Protein AF-A0A2V7Y248-F1 (afdb_monomer_lite)

Sequence (80 aa):
MARAAGLALVGALLGAAPTSPAAETPGNQPQRLEWFRDLGFGIFIHWSVDSQIGSVISHSLVGADAAYRQRFFESLPRSW

Radius of gyration: 29.28 Å; chains: 1; bounding box: 39×29×95 Å

Foldseek 3Di:
DDDDPDDDDPPDPDDCDPPDPDPDDPDDDPVVVVVVVVVPPPDDDADALCPVPDDDRDDPPPVDDPVSVCCRPPPSVPPD

pLDDT: mean 80.31, std 16.65, range [41.56, 98.06]

Secondary structure (DSSP, 8-state):
--------SSSSSS-----PPPPPPSS--HHHHHHHHHT---------GGGGT----S-TTTT--HHHHHIIIIIGGG--

Structure (mmCIF, N/CA/C/O backbone):
data_AF-A0A2V7Y248-F1
#
_entry.id   AF-A0A2V7Y248-F1
#
loop_
_atom_site.group_PDB
_atom_site.id
_atom_site.type_symbol
_atom_site.label_atom_id
_atom_site.label_alt_id
_atom_site.label_comp_id
_atom_site.label_asym_id
_atom_site.label_entity_id
_atom_site.label_seq_id
_atom_site.pdbx_PDB_ins_code
_atom_site.Cartn_x
_atom_site.Cartn_y
_atom_site.Cartn_z
_atom_site.occupancy
_atom_site.B_iso_or_equiv
_atom_site.auth_seq_id
_atom_site.auth_comp_id
_atom_site.auth_asym_id
_atom_site.auth_atom_id
_atom_site.pdbx_PDB_model_num
ATOM 1 N N . MET A 1 1 ? -22.210 19.850 77.471 1.00 41.56 1 MET A N 1
ATOM 2 C CA . MET A 1 1 ? -20.814 19.443 77.728 1.00 41.56 1 MET A CA 1
ATOM 3 C C . MET A 1 1 ? -20.055 19.513 76.415 1.00 41.56 1 MET A C 1
ATOM 5 O O . MET A 1 1 ? -20.442 18.841 75.472 1.00 41.56 1 MET A O 1
ATOM 9 N N . ALA A 1 2 ? -19.062 20.394 76.323 1.00 45.19 2 ALA A N 1
ATOM 10 C CA . ALA A 1 2 ? -18.156 20.481 75.182 1.00 45.19 2 ALA A CA 1
ATOM 11 C C . ALA A 1 2 ? -17.001 19.487 75.367 1.00 45.19 2 ALA A C 1
ATOM 13 O O . ALA A 1 2 ? -16.517 19.379 76.493 1.00 45.19 2 ALA A O 1
ATOM 14 N N . ARG A 1 3 ? -16.531 18.840 74.287 1.00 43.69 3 ARG A N 1
ATOM 15 C CA . ARG A 1 3 ? -15.106 18.774 73.892 1.00 43.69 3 ARG A CA 1
ATOM 16 C C . ARG A 1 3 ? -14.836 17.777 72.755 1.00 43.69 3 ARG A C 1
ATOM 18 O O . ARG A 1 3 ? -15.147 16.603 72.860 1.00 43.69 3 ARG A O 1
ATOM 25 N N . ALA A 1 4 ? -14.162 18.316 71.739 1.00 48.16 4 ALA A N 1
ATOM 26 C CA . ALA A 1 4 ? -13.051 17.731 70.992 1.00 48.16 4 ALA A CA 1
ATOM 27 C C . ALA A 1 4 ? -13.242 16.366 70.303 1.00 48.16 4 ALA A C 1
ATOM 29 O O . ALA A 1 4 ? -12.976 15.318 70.874 1.00 48.16 4 ALA A O 1
ATOM 30 N N . ALA A 1 5 ? -13.486 16.422 68.995 1.00 48.38 5 ALA A N 1
ATOM 31 C CA . ALA A 1 5 ? -12.868 15.497 68.047 1.00 48.38 5 ALA A CA 1
ATOM 32 C C . ALA A 1 5 ? -12.247 16.328 66.913 1.00 48.38 5 ALA A C 1
ATOM 34 O O . ALA A 1 5 ? -12.684 16.316 65.767 1.00 48.38 5 ALA A O 1
ATOM 35 N N . GLY A 1 6 ? -11.280 17.165 67.295 1.00 49.72 6 GLY A N 1
ATOM 36 C CA . GLY A 1 6 ? -10.333 17.740 66.351 1.00 49.72 6 GLY A CA 1
ATOM 37 C C . GLY A 1 6 ? -9.280 16.694 65.986 1.00 49.72 6 GLY A C 1
ATOM 38 O O . GLY A 1 6 ? -8.946 15.849 66.809 1.00 49.72 6 GLY A O 1
ATOM 39 N N . LEU A 1 7 ? -8.738 16.839 64.777 1.00 54.03 7 LEU A N 1
ATOM 40 C CA . LEU A 1 7 ? -7.613 16.105 64.188 1.00 54.03 7 LEU A CA 1
ATOM 41 C C . LEU A 1 7 ? -7.905 14.690 63.670 1.00 54.03 7 LEU A C 1
ATOM 43 O O . LEU A 1 7 ? -7.617 13.705 64.336 1.00 54.03 7 LEU A O 1
ATOM 47 N N . ALA A 1 8 ? -8.306 14.599 62.397 1.00 50.38 8 ALA A N 1
ATOM 48 C CA . ALA A 1 8 ? -7.856 13.495 61.537 1.00 50.38 8 ALA A CA 1
ATOM 49 C C . ALA A 1 8 ? -7.905 13.787 60.018 1.00 50.38 8 ALA A C 1
ATOM 51 O O . ALA A 1 8 ? -7.878 12.845 59.237 1.00 50.38 8 ALA A O 1
ATOM 52 N N . LEU A 1 9 ? -7.972 15.047 59.551 1.00 50.00 9 LEU A N 1
ATOM 53 C CA . LEU A 1 9 ? -8.082 15.325 58.100 1.00 50.00 9 LEU A CA 1
ATOM 54 C C . LEU A 1 9 ? -6.774 15.758 57.410 1.00 50.00 9 LEU A C 1
ATOM 56 O O . LEU A 1 9 ? -6.796 16.167 56.258 1.00 50.00 9 LEU A O 1
ATOM 60 N N . VAL A 1 10 ? -5.614 15.665 58.066 1.00 50.75 10 VAL A N 1
ATOM 61 C CA . VAL A 1 10 ? -4.355 16.188 57.482 1.00 50.75 10 VAL A CA 1
ATOM 62 C C . VAL A 1 10 ? -3.497 15.103 56.799 1.00 50.75 10 VAL A C 1
ATOM 64 O O . VAL A 1 10 ? -2.516 15.416 56.137 1.00 50.75 10 VAL A O 1
ATOM 67 N N . GLY A 1 11 ? -3.866 13.819 56.873 1.00 47.50 11 GLY A N 1
ATOM 68 C CA . GLY A 1 11 ? -2.994 12.725 56.411 1.00 47.50 11 GLY A CA 1
ATOM 69 C C . GLY A 1 11 ? -3.110 12.289 54.942 1.00 47.50 11 GLY A C 1
ATOM 70 O O . GLY A 1 11 ? -2.263 11.532 54.483 1.00 47.50 11 GLY A O 1
ATOM 71 N N . ALA A 1 12 ? -4.136 12.706 54.194 1.00 51.16 12 ALA A N 1
ATOM 72 C CA . ALA A 1 12 ? -4.511 12.006 52.954 1.00 51.16 12 ALA A CA 1
ATOM 73 C C . ALA A 1 12 ? -3.988 12.618 51.637 1.00 51.16 12 ALA A C 1
ATOM 75 O O . ALA A 1 12 ? -4.335 12.122 50.569 1.00 5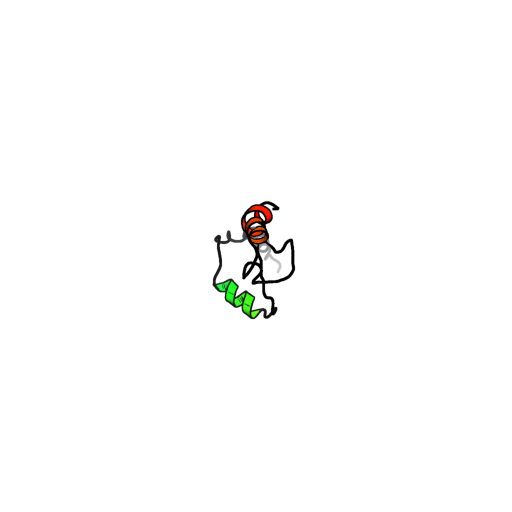1.16 12 ALA A O 1
ATOM 76 N N . LEU A 1 13 ? -3.168 13.677 51.670 1.00 55.88 13 LEU A N 1
ATOM 77 C CA . LEU A 1 13 ? -2.789 14.422 50.453 1.00 55.88 13 LEU A CA 1
ATOM 78 C C . LEU A 1 13 ? -1.333 14.247 49.983 1.00 55.88 13 LEU A C 1
ATOM 80 O O . LEU A 1 13 ? -0.937 14.890 49.018 1.00 55.88 13 LEU A O 1
ATOM 84 N N . LEU A 1 14 ? -0.529 13.374 50.599 1.00 58.31 14 LEU A N 1
ATOM 85 C CA . LEU A 1 14 ? 0.916 13.280 50.306 1.00 58.31 14 LEU A CA 1
ATOM 86 C C . LEU A 1 14 ? 1.354 12.088 49.429 1.00 58.31 14 LEU A C 1
ATOM 88 O O . LEU A 1 14 ? 2.549 11.846 49.306 1.00 58.31 14 LEU A O 1
ATOM 92 N N . GLY A 1 15 ? 0.433 11.339 48.809 1.00 58.03 15 GLY A N 1
ATOM 93 C CA . GLY A 1 15 ? 0.781 10.040 48.203 1.00 58.03 15 GLY A CA 1
ATOM 94 C C . GLY A 1 15 ? 0.620 9.867 46.691 1.00 58.03 15 GLY A C 1
ATOM 95 O O . GLY A 1 15 ? 1.111 8.874 46.1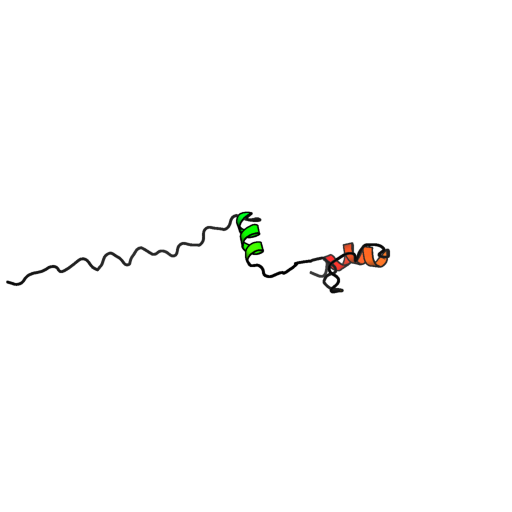62 1.00 58.03 15 GLY A O 1
ATOM 96 N N . ALA A 1 16 ? -0.060 10.764 45.973 1.00 64.00 16 ALA A N 1
ATOM 97 C CA . ALA A 1 16 ? -0.316 10.561 44.545 1.00 64.00 16 ALA A CA 1
ATOM 98 C C . ALA A 1 16 ? 0.878 11.032 43.699 1.00 64.00 16 ALA A C 1
ATOM 100 O O . ALA A 1 16 ? 0.815 12.054 43.018 1.00 64.00 16 ALA A O 1
ATOM 101 N N . ALA A 1 17 ? 1.990 10.295 43.760 1.00 64.38 17 ALA A N 1
ATOM 102 C CA . ALA A 1 17 ? 3.022 10.416 42.739 1.00 64.38 17 ALA A CA 1
ATOM 103 C C . ALA A 1 17 ? 2.388 10.078 41.377 1.00 64.38 17 ALA A C 1
ATOM 105 O O . ALA A 1 17 ? 1.647 9.092 41.295 1.00 64.38 17 ALA A O 1
ATOM 106 N N . PRO A 1 18 ? 2.637 10.860 40.310 1.00 65.88 18 PRO A N 1
ATOM 107 C CA . PRO A 1 18 ? 2.167 10.490 38.987 1.00 65.88 18 PRO A CA 1
ATOM 108 C C . PRO A 1 18 ? 2.776 9.131 38.647 1.00 65.88 18 PRO A C 1
ATOM 110 O O . PRO A 1 18 ? 3.997 8.990 38.555 1.00 65.88 18 PRO A O 1
ATOM 113 N N . THR A 1 19 ? 1.929 8.113 38.502 1.00 66.88 19 THR A N 1
ATOM 114 C CA . THR A 1 19 ? 2.335 6.831 37.936 1.00 66.88 19 THR A CA 1
ATOM 115 C C . THR A 1 19 ? 2.871 7.131 36.547 1.00 66.88 19 THR A C 1
ATOM 117 O O . THR A 1 19 ? 2.102 7.432 35.633 1.00 66.88 19 THR A O 1
ATOM 120 N N . SER A 1 20 ? 4.195 7.127 36.402 1.00 71.06 20 SER A N 1
ATOM 121 C CA . SER A 1 20 ? 4.806 7.189 35.081 1.00 71.06 20 SER A CA 1
ATOM 122 C C . SER A 1 20 ? 4.247 6.010 34.289 1.00 71.06 20 SER A C 1
ATOM 124 O O . SER A 1 20 ? 4.214 4.903 34.843 1.00 71.06 20 SER A O 1
ATOM 126 N N . PRO A 1 21 ? 3.740 6.218 33.059 1.00 71.00 21 PRO A N 1
ATOM 127 C CA . PRO A 1 21 ? 3.272 5.099 32.260 1.00 71.00 21 PRO A CA 1
ATOM 128 C C . PRO A 1 21 ? 4.417 4.093 32.179 1.00 71.00 21 PRO A C 1
ATOM 130 O O . PRO A 1 21 ? 5.563 4.470 31.920 1.00 71.00 21 PRO A O 1
ATOM 133 N N . ALA A 1 22 ? 4.118 2.833 32.498 1.00 70.12 22 ALA A N 1
ATOM 134 C CA . ALA A 1 22 ? 5.088 1.760 32.376 1.00 70.12 22 ALA A CA 1
ATOM 135 C C . ALA A 1 22 ? 5.697 1.830 30.971 1.00 70.12 22 ALA A C 1
ATOM 137 O O . ALA A 1 22 ? 4.961 1.980 29.994 1.00 70.12 22 ALA A O 1
ATOM 138 N N . ALA A 1 23 ? 7.028 1.781 30.885 1.00 72.19 23 ALA A N 1
ATOM 139 C CA . ALA A 1 23 ? 7.724 1.819 29.608 1.00 72.19 23 ALA A CA 1
ATOM 140 C C . ALA A 1 23 ? 7.138 0.732 28.697 1.00 72.19 23 ALA A C 1
ATOM 142 O O . ALA A 1 23 ? 7.155 -0.451 29.050 1.00 72.19 23 ALA A O 1
ATOM 143 N N . GLU A 1 24 ? 6.562 1.135 27.562 1.00 73.94 24 GLU A N 1
ATOM 144 C CA . GLU A 1 24 ? 5.989 0.175 26.627 1.00 73.94 24 GLU A CA 1
ATOM 145 C C . GLU A 1 24 ? 7.100 -0.752 26.132 1.00 73.94 24 GLU A C 1
ATOM 147 O O . GLU A 1 24 ? 8.186 -0.308 25.755 1.00 73.94 24 GLU A O 1
ATOM 152 N N . THR A 1 25 ? 6.834 -2.058 26.151 1.00 76.94 25 THR A N 1
ATOM 153 C CA . THR A 1 25 ? 7.758 -3.029 25.568 1.00 76.94 25 THR A CA 1
ATOM 154 C C . THR A 1 25 ? 7.840 -2.771 24.060 1.00 76.94 25 THR A C 1
ATOM 156 O O . THR A 1 25 ? 6.791 -2.744 23.410 1.00 76.94 25 THR A O 1
ATOM 159 N N . PRO A 1 26 ? 9.044 -2.574 23.490 1.00 82.31 26 PRO A N 1
ATOM 160 C CA . PRO A 1 26 ? 9.199 -2.355 22.059 1.00 82.31 26 PRO A CA 1
ATOM 161 C C . PRO A 1 26 ? 8.622 -3.518 21.244 1.00 82.31 26 PRO A C 1
ATOM 163 O O . PRO A 1 26 ? 8.870 -4.682 21.557 1.00 82.31 26 PRO A O 1
ATOM 166 N N . GLY A 1 27 ? 7.891 -3.198 20.175 1.00 85.12 27 GLY A N 1
ATOM 167 C CA . GLY A 1 27 ? 7.341 -4.176 19.236 1.00 85.12 27 GLY A CA 1
ATOM 168 C C . GLY A 1 27 ? 5.813 -4.233 19.209 1.00 85.12 27 GLY A C 1
ATOM 169 O O . GLY A 1 27 ? 5.113 -3.468 19.873 1.00 85.12 27 GLY A O 1
ATOM 170 N N . ASN A 1 28 ? 5.291 -5.145 18.389 1.00 86.88 28 ASN A N 1
ATOM 171 C CA . ASN A 1 28 ? 3.852 -5.310 18.208 1.00 86.88 28 ASN A CA 1
ATOM 172 C C . ASN A 1 28 ? 3.226 -5.979 19.437 1.00 86.88 28 ASN A C 1
ATOM 174 O O . ASN A 1 28 ? 3.691 -7.026 19.881 1.00 86.88 28 ASN A O 1
ATOM 178 N N . GLN A 1 29 ? 2.130 -5.411 19.944 1.00 87.06 29 GLN A N 1
ATOM 179 C CA . GLN A 1 29 ? 1.325 -6.004 21.014 1.00 87.06 29 GLN A CA 1
ATOM 180 C C . GLN A 1 29 ? 0.125 -6.734 20.395 1.00 87.06 29 GLN A C 1
ATOM 182 O O . GLN A 1 29 ? -0.770 -6.061 19.875 1.00 87.06 29 GLN A O 1
ATOM 187 N N . PRO A 1 30 ? 0.060 -8.079 20.441 1.00 86.50 30 PRO A N 1
ATOM 188 C CA . PRO A 1 30 ? -1.008 -8.844 19.791 1.00 86.50 30 PRO A CA 1
ATOM 189 C C . PRO A 1 30 ? -2.416 -8.423 20.225 1.00 86.50 30 PRO A C 1
ATOM 191 O O . PRO A 1 30 ? -3.337 -8.403 19.419 1.00 86.50 30 PRO A O 1
ATOM 194 N N . GLN A 1 31 ? -2.579 -8.009 21.482 1.00 86.56 31 GLN A N 1
ATOM 195 C CA . GLN A 1 31 ? -3.860 -7.563 22.032 1.00 86.56 31 GLN A CA 1
ATOM 196 C C . GLN A 1 31 ? -4.353 -6.255 21.388 1.00 86.56 31 GLN A C 1
ATOM 198 O O . GLN A 1 31 ? -5.557 -6.020 21.329 1.00 86.56 31 GLN A O 1
ATOM 203 N N . ARG A 1 32 ? -3.444 -5.410 20.872 1.00 88.88 32 ARG A N 1
ATOM 204 C CA . ARG A 1 32 ? -3.803 -4.172 20.159 1.00 88.88 32 ARG A CA 1
ATOM 205 C C . ARG A 1 32 ? -4.313 -4.442 18.747 1.00 88.88 32 ARG A C 1
ATOM 207 O O . ARG A 1 32 ? -5.057 -3.618 18.229 1.00 88.88 32 ARG A O 1
ATOM 214 N N . LEU A 1 33 ? -3.932 -5.566 18.134 1.00 87.25 33 LEU A N 1
ATOM 215 C CA . LEU A 1 33 ? -4.368 -5.916 16.781 1.00 87.25 33 LEU A CA 1
ATOM 216 C C . LEU A 1 33 ? -5.884 -6.119 16.734 1.00 87.25 33 LEU A C 1
ATOM 218 O O . LEU A 1 33 ? -6.567 -5.465 15.950 1.00 87.25 33 LEU A O 1
ATOM 222 N N . GLU A 1 34 ? -6.396 -6.991 17.602 1.00 88.88 34 GLU A N 1
ATOM 223 C CA . GLU A 1 34 ? -7.828 -7.292 17.664 1.00 88.88 34 GLU A CA 1
ATOM 224 C C . GLU A 1 34 ? -8.622 -6.055 18.107 1.00 88.88 34 GLU A C 1
ATOM 226 O O . GLU A 1 34 ? -9.581 -5.684 17.439 1.00 88.88 34 GLU A O 1
ATOM 231 N N . TRP A 1 35 ? -8.147 -5.331 19.134 1.00 91.19 35 TRP A N 1
ATOM 232 C CA . TRP A 1 35 ? -8.753 -4.061 19.557 1.00 91.19 35 TRP A CA 1
ATOM 233 C C . TR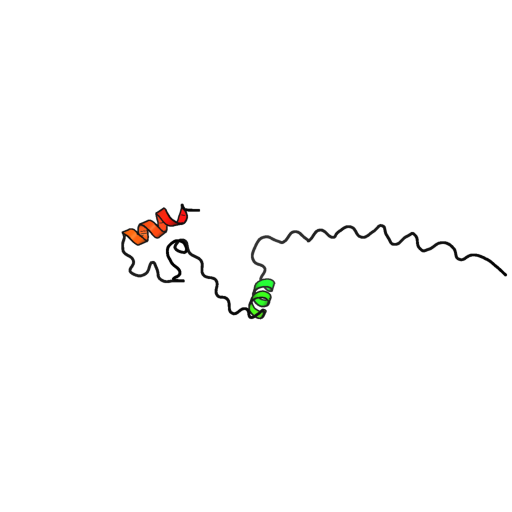P A 1 35 ? -8.873 -3.056 18.403 1.00 91.19 35 TRP A C 1
ATOM 235 O O . TRP A 1 35 ? -9.945 -2.499 18.190 1.00 91.19 35 TRP A O 1
ATOM 245 N N . PHE A 1 36 ? -7.796 -2.834 17.641 1.00 90.12 36 PHE A N 1
ATOM 246 C CA . PHE A 1 36 ? -7.794 -1.873 16.538 1.00 90.12 36 PHE A CA 1
ATOM 247 C C . PHE A 1 36 ? -8.699 -2.317 15.384 1.00 90.12 36 PHE A C 1
ATOM 249 O O . PHE A 1 36 ? -9.381 -1.486 14.785 1.00 90.12 36 PHE A O 1
ATOM 256 N N . ARG A 1 37 ? -8.737 -3.622 15.083 1.00 87.69 37 ARG A N 1
ATOM 257 C CA . ARG A 1 37 ? -9.634 -4.188 14.066 1.00 87.69 37 ARG A CA 1
ATOM 258 C C . ARG A 1 37 ? -11.102 -3.967 14.437 1.00 87.69 37 ARG A C 1
ATOM 260 O O . ARG A 1 37 ? -11.891 -3.569 13.580 1.00 87.69 37 ARG A O 1
ATOM 267 N N . ASP A 1 38 ? -11.449 -4.181 15.702 1.00 92.69 38 ASP A N 1
ATOM 268 C CA . ASP A 1 38 ? -12.825 -4.098 16.197 1.00 92.69 38 ASP A CA 1
ATOM 269 C C . ASP A 1 38 ? -13.362 -2.654 16.261 1.00 92.69 38 ASP A C 1
ATOM 271 O O . ASP A 1 38 ? -14.576 -2.457 16.272 1.00 92.69 38 ASP A O 1
ATOM 275 N N . LEU A 1 39 ? -12.495 -1.628 16.212 1.00 94.25 39 LEU A N 1
ATOM 276 C CA . LEU A 1 39 ? -12.919 -0.224 16.060 1.00 94.25 39 LEU A CA 1
ATOM 277 C C . LEU A 1 39 ? -13.665 0.038 14.741 1.00 94.25 39 LEU A C 1
ATOM 279 O O . LEU A 1 39 ? -14.372 1.038 14.628 1.00 94.25 39 LEU A O 1
ATOM 283 N N . GLY A 1 40 ? -13.521 -0.838 13.740 1.00 92.25 40 GLY A N 1
ATOM 284 C CA . GLY A 1 40 ? -14.378 -0.825 12.554 1.00 92.25 40 GLY A CA 1
ATOM 285 C C . GLY A 1 40 ? -14.170 0.368 11.619 1.00 92.25 40 GLY A C 1
ATOM 286 O O . GLY A 1 40 ? -15.078 0.715 10.870 1.00 92.25 40 GLY A O 1
ATOM 287 N N . PHE A 1 41 ? -12.985 0.991 11.615 1.00 93.38 41 PHE A N 1
ATOM 288 C CA . PHE A 1 41 ? -12.707 2.152 10.756 1.00 93.38 41 PHE A CA 1
ATOM 289 C C . PHE A 1 41 ? -12.787 1.859 9.250 1.00 93.38 41 PHE A C 1
ATOM 291 O O . PHE A 1 41 ? -12.882 2.790 8.455 1.00 93.38 41 PHE A O 1
ATOM 298 N N . GLY A 1 42 ? -12.699 0.587 8.842 1.00 88.25 42 GLY A N 1
ATOM 299 C CA . GLY A 1 42 ? -12.704 0.205 7.426 1.00 88.25 42 GLY A CA 1
ATOM 300 C C . GLY A 1 42 ? -11.489 0.722 6.643 1.00 88.25 42 GLY A C 1
ATOM 301 O O . GLY A 1 42 ? -11.559 0.864 5.426 1.00 88.25 42 GLY A O 1
ATOM 302 N N . ILE A 1 43 ? -10.383 1.029 7.331 1.00 87.75 43 ILE A N 1
ATOM 303 C CA . ILE A 1 43 ? -9.159 1.557 6.719 1.00 87.75 43 ILE A CA 1
ATOM 304 C C . ILE A 1 43 ? -8.268 0.404 6.259 1.00 87.75 43 ILE A C 1
ATOM 306 O O . ILE A 1 43 ? -8.027 -0.550 6.998 1.00 87.75 43 ILE A O 1
ATOM 310 N N . PHE A 1 44 ? -7.709 0.552 5.062 1.00 84.31 44 PHE A N 1
ATOM 311 C CA . PHE A 1 44 ? -6.602 -0.255 4.569 1.00 84.31 44 PHE A CA 1
ATOM 312 C C . PHE A 1 44 ? -5.365 0.633 4.421 1.00 84.31 44 PHE A C 1
ATOM 314 O O . PHE A 1 44 ? -5.414 1.653 3.735 1.00 84.31 44 PHE A O 1
ATOM 321 N N . ILE A 1 45 ? -4.265 0.256 5.075 1.00 85.50 45 ILE A N 1
ATOM 322 C CA . ILE A 1 45 ? -2.998 0.987 4.992 1.00 85.50 45 ILE A CA 1
ATOM 323 C C . ILE A 1 45 ? -2.079 0.235 4.035 1.00 85.50 45 ILE A C 1
ATOM 325 O O . ILE A 1 45 ? -1.663 -0.888 4.316 1.00 85.50 45 ILE A O 1
ATOM 329 N N . HIS A 1 46 ? -1.740 0.880 2.924 1.00 88.38 46 HIS A N 1
ATOM 330 C CA . HIS A 1 46 ? -0.674 0.455 2.030 1.00 88.38 46 HIS A CA 1
ATOM 331 C C . HIS A 1 46 ? 0.407 1.530 1.998 1.00 88.38 46 HIS A C 1
ATOM 333 O O . HIS A 1 46 ? 0.104 2.714 1.863 1.00 88.38 46 HIS A O 1
ATOM 339 N N . TRP A 1 47 ? 1.661 1.109 2.103 1.00 89.81 47 TRP A N 1
ATOM 340 C CA . TRP A 1 47 ? 2.824 1.972 1.970 1.00 89.81 47 TRP A CA 1
ATOM 341 C C . TRP A 1 47 ? 3.888 1.253 1.150 1.00 89.81 47 TRP A C 1
ATOM 343 O O . TRP A 1 47 ? 4.087 0.045 1.301 1.00 89.81 47 TRP A O 1
ATOM 353 N N . SER A 1 48 ? 4.571 2.009 0.296 1.00 90.94 48 SER A N 1
ATOM 354 C CA . SER A 1 48 ? 5.696 1.538 -0.502 1.00 90.94 48 SER A CA 1
ATOM 355 C C . SER A 1 48 ? 6.571 2.729 -0.917 1.00 90.94 48 SER A C 1
ATOM 357 O O . SER A 1 48 ? 6.156 3.887 -0.848 1.00 90.94 48 SER A O 1
ATOM 359 N N . VAL A 1 49 ? 7.809 2.470 -1.343 1.00 92.38 49 VAL A N 1
ATOM 360 C CA . VAL A 1 49 ? 8.791 3.513 -1.711 1.00 92.38 49 VAL A CA 1
ATOM 361 C C . VAL A 1 49 ? 8.324 4.397 -2.877 1.00 92.38 49 VAL A C 1
ATOM 363 O O . VAL A 1 49 ? 8.743 5.550 -3.005 1.00 92.38 49 VAL A O 1
ATOM 366 N N . ASP A 1 50 ? 7.408 3.885 -3.694 1.00 92.50 50 ASP A N 1
ATOM 367 C CA . ASP A 1 50 ? 6.756 4.556 -4.816 1.00 92.50 50 ASP A CA 1
ATOM 368 C C . ASP A 1 50 ? 5.519 5.384 -4.449 1.00 92.50 50 ASP A C 1
ATOM 370 O O . ASP A 1 50 ? 4.959 6.038 -5.32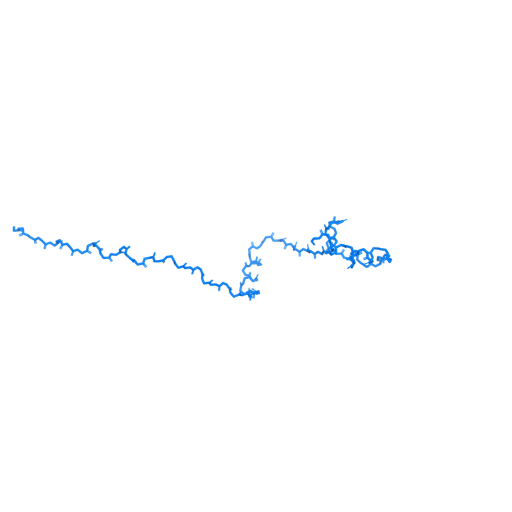8 1.00 92.50 50 ASP A O 1
ATOM 374 N N . SER A 1 51 ? 5.157 5.495 -3.165 1.00 91.31 51 SER A N 1
ATOM 375 C CA . SER A 1 51 ? 4.090 6.406 -2.707 1.00 91.31 51 SER A CA 1
ATOM 376 C C . SER A 1 51 ? 4.344 7.889 -3.048 1.00 91.31 51 SER A C 1
ATOM 378 O O . SER A 1 51 ? 3.434 8.705 -2.976 1.00 91.31 51 SER A O 1
ATOM 380 N N . GLN A 1 52 ? 5.564 8.254 -3.454 1.00 87.94 52 GLN A N 1
ATOM 381 C CA . GLN A 1 52 ? 5.923 9.607 -3.913 1.00 87.94 52 GLN A CA 1
ATOM 382 C C . GLN A 1 52 ? 5.423 9.933 -5.316 1.00 87.94 52 GLN A C 1
ATOM 384 O O . GLN A 1 52 ? 5.303 11.100 -5.677 1.00 87.94 52 GLN A O 1
ATOM 389 N N . ILE A 1 53 ? 5.228 8.905 -6.140 1.00 89.81 53 ILE A N 1
ATOM 390 C CA . ILE A 1 53 ? 5.029 9.054 -7.584 1.00 89.81 53 ILE A CA 1
ATOM 391 C C . ILE A 1 53 ? 3.662 8.543 -8.042 1.00 89.81 53 ILE A C 1
ATOM 393 O O . ILE A 1 53 ? 3.379 8.551 -9.238 1.00 89.81 53 ILE A O 1
ATOM 397 N N . GLY A 1 54 ? 2.798 8.127 -7.114 1.00 86.06 54 GLY A N 1
ATOM 398 C CA . GLY A 1 54 ? 1.445 7.698 -7.432 1.00 86.06 54 GLY A CA 1
ATOM 399 C C . GLY A 1 54 ? 0.613 7.343 -6.204 1.00 86.06 54 GLY A C 1
ATOM 400 O O . GLY A 1 54 ? 1.112 7.248 -5.088 1.00 86.06 54 GLY A O 1
ATOM 401 N N . SER A 1 55 ? -0.681 7.133 -6.444 1.00 84.12 55 SER A N 1
ATOM 402 C CA . SER A 1 55 ? -1.669 6.693 -5.451 1.00 84.12 55 SER A CA 1
ATOM 403 C C . SER A 1 55 ? -2.069 5.222 -5.613 1.00 84.12 55 SER A C 1
ATOM 405 O O . SER A 1 55 ? -2.949 4.736 -4.903 1.00 84.12 55 SER A O 1
ATOM 407 N N . VAL A 1 56 ? -1.459 4.510 -6.568 1.00 85.75 56 VAL A N 1
ATOM 408 C CA . VAL A 1 56 ? -1.767 3.103 -6.835 1.00 85.75 56 VAL A CA 1
ATOM 409 C C . VAL A 1 56 ? -1.163 2.248 -5.729 1.00 85.75 56 VAL A C 1
ATOM 411 O O . VAL A 1 56 ? 0.047 2.194 -5.549 1.00 85.75 56 VAL A O 1
ATOM 414 N N . ILE A 1 57 ? -2.034 1.558 -5.002 1.00 85.50 57 ILE A N 1
ATOM 415 C CA . ILE A 1 57 ? -1.701 0.842 -3.769 1.00 85.50 57 ILE A CA 1
ATOM 416 C C . ILE A 1 57 ? -1.124 -0.570 -3.984 1.00 85.50 57 ILE A C 1
ATOM 418 O O . ILE A 1 57 ? -1.169 -1.365 -3.052 1.00 85.50 57 ILE A O 1
ATOM 422 N N . SER A 1 58 ? -0.688 -0.954 -5.194 1.00 83.00 58 SER A N 1
ATOM 423 C CA . SER A 1 58 ? -0.055 -2.259 -5.504 1.00 83.00 58 SER A CA 1
ATOM 424 C C . SER A 1 58 ? 0.423 -2.360 -6.968 1.00 83.00 58 SER A C 1
ATOM 426 O O . SER A 1 58 ? 0.080 -1.533 -7.803 1.00 83.00 58 SER A O 1
ATOM 428 N N . HIS A 1 59 ? 1.142 -3.443 -7.301 1.00 88.12 59 HIS A N 1
ATOM 429 C CA . HIS A 1 59 ? 1.464 -3.899 -8.670 1.00 88.12 59 HIS A CA 1
ATOM 430 C C . HIS A 1 59 ? 2.333 -2.977 -9.541 1.00 88.12 59 HIS A C 1
ATOM 432 O O . HIS A 1 59 ? 2.517 -3.273 -10.718 1.00 88.12 59 HIS A O 1
ATOM 438 N N . SER A 1 60 ? 2.941 -1.925 -8.994 1.00 90.75 60 SER A N 1
ATOM 439 C CA . SER A 1 60 ? 3.766 -1.000 -9.782 1.00 90.75 60 SER A CA 1
ATOM 440 C C . SER A 1 60 ? 5.016 -1.637 -10.407 1.00 90.75 60 SER A C 1
ATOM 442 O O . SER A 1 60 ? 5.492 -1.170 -11.436 1.00 90.75 60 SER A O 1
ATOM 444 N N . LEU A 1 61 ? 5.524 -2.737 -9.835 1.00 92.81 61 LEU A N 1
ATOM 445 C CA . LEU A 1 61 ? 6.673 -3.486 -10.362 1.00 92.81 61 LEU A CA 1
ATOM 446 C C . LEU A 1 61 ? 6.311 -4.576 -11.383 1.00 92.81 61 LEU A C 1
ATOM 448 O O . LEU A 1 61 ? 7.190 -5.045 -12.111 1.00 92.81 61 LEU A O 1
ATOM 452 N N . VAL A 1 62 ? 5.055 -5.024 -11.438 1.00 94.25 62 VAL A N 1
ATOM 453 C CA . VAL A 1 62 ? 4.666 -6.146 -12.303 1.00 94.25 62 VAL A CA 1
ATOM 454 C C . VAL A 1 62 ? 4.641 -5.673 -13.753 1.00 94.25 62 VAL A C 1
ATOM 456 O O . VAL A 1 62 ? 3.852 -4.813 -14.119 1.00 94.25 62 VAL A O 1
ATOM 459 N N . GLY A 1 63 ? 5.523 -6.234 -14.585 1.00 94.75 63 GLY A N 1
ATOM 460 C CA . GLY A 1 63 ? 5.660 -5.826 -15.988 1.00 94.75 63 GLY A CA 1
ATOM 461 C C . GLY A 1 63 ? 6.359 -4.477 -16.188 1.00 94.75 63 GLY A C 1
ATOM 462 O O . GLY A 1 63 ? 6.412 -3.989 -17.314 1.00 94.75 63 GLY A O 1
ATOM 463 N N . ALA A 1 64 ? 6.911 -3.885 -15.127 1.00 95.06 64 ALA A N 1
ATOM 464 C CA . ALA A 1 64 ? 7.641 -2.633 -15.226 1.00 95.06 64 ALA A CA 1
ATOM 465 C C . ALA A 1 64 ? 8.927 -2.786 -16.050 1.00 95.06 64 ALA A C 1
ATOM 467 O O . ALA A 1 64 ? 9.644 -3.791 -15.958 1.00 95.06 64 ALA A O 1
ATOM 468 N N . ASP A 1 65 ? 9.251 -1.753 -16.826 1.00 97.38 65 ASP A N 1
ATOM 469 C CA . ASP A 1 65 ? 10.487 -1.710 -17.597 1.00 97.38 65 ASP A CA 1
ATOM 470 C C . ASP A 1 65 ? 11.740 -1.659 -16.693 1.00 97.38 65 ASP A C 1
ATOM 472 O O . ASP A 1 65 ? 11.683 -1.611 -15.459 1.00 97.38 65 ASP A O 1
ATOM 476 N N . ALA A 1 66 ? 12.924 -1.747 -17.301 1.00 98.06 66 ALA A N 1
ATOM 477 C CA . ALA A 1 66 ? 14.179 -1.705 -16.553 1.00 98.06 66 ALA A CA 1
ATOM 478 C C . ALA A 1 66 ? 14.410 -0.359 -15.840 1.00 98.06 66 ALA A C 1
ATOM 480 O O . ALA A 1 66 ? 14.937 -0.351 -14.727 1.00 98.06 66 ALA A O 1
ATOM 481 N N . ALA A 1 67 ? 13.990 0.756 -16.442 1.00 97.69 67 ALA A N 1
ATOM 482 C CA . ALA A 1 67 ? 14.217 2.091 -15.902 1.00 97.69 67 ALA A CA 1
ATOM 483 C C . ALA A 1 67 ? 13.384 2.333 -14.637 1.00 97.69 67 ALA A C 1
ATOM 485 O O . ALA A 1 67 ? 13.899 2.830 -13.633 1.00 97.69 67 ALA A O 1
ATOM 486 N N . TYR A 1 68 ? 12.114 1.926 -14.648 1.00 95.50 68 TYR A N 1
ATOM 487 C CA . TYR A 1 68 ? 11.243 2.014 -13.485 1.00 95.50 68 TYR A CA 1
ATOM 488 C C . TYR A 1 68 ? 11.746 1.131 -12.345 1.00 95.50 68 TYR A C 1
ATOM 490 O O . TYR A 1 68 ? 11.844 1.600 -11.214 1.00 95.50 68 TYR A O 1
ATOM 498 N N . ARG A 1 69 ? 12.139 -0.118 -12.631 1.00 96.44 69 ARG A N 1
ATOM 499 C CA . ARG A 1 69 ? 12.703 -1.018 -11.611 1.00 96.44 69 ARG A CA 1
ATOM 500 C C . ARG A 1 69 ? 13.958 -0.430 -10.970 1.00 96.44 69 ARG A C 1
ATOM 502 O O . ARG A 1 69 ? 14.060 -0.420 -9.746 1.00 96.44 69 ARG A O 1
ATOM 509 N N . GLN A 1 70 ? 14.873 0.119 -11.768 1.00 97.31 70 GLN A N 1
ATOM 510 C CA . GLN A 1 70 ? 16.063 0.785 -11.241 1.00 97.31 70 GLN A CA 1
ATOM 511 C C . GLN A 1 70 ? 15.688 1.972 -10.343 1.00 97.31 70 GLN A C 1
ATOM 513 O O . GLN A 1 70 ? 16.165 2.078 -9.214 1.00 97.31 70 GLN A O 1
ATOM 518 N N . ARG A 1 71 ? 14.785 2.847 -10.802 1.00 95.44 71 ARG A N 1
ATOM 519 C CA . ARG A 1 71 ? 14.297 3.977 -10.001 1.00 95.44 71 ARG A CA 1
ATOM 520 C C . ARG A 1 71 ? 13.663 3.505 -8.688 1.00 95.44 71 ARG A C 1
ATOM 522 O O . ARG A 1 71 ? 13.957 4.100 -7.653 1.00 95.44 71 ARG A O 1
ATOM 529 N N . PHE A 1 72 ? 12.852 2.449 -8.717 1.00 94.81 72 PHE A N 1
ATOM 530 C CA . PHE A 1 72 ? 12.170 1.891 -7.547 1.00 94.81 72 PHE A CA 1
ATOM 531 C C . PHE A 1 72 ? 13.152 1.415 -6.470 1.00 94.81 72 PHE A C 1
ATOM 533 O O . PHE A 1 72 ? 12.973 1.747 -5.303 1.00 94.81 72 PHE A O 1
ATOM 540 N N . PHE A 1 73 ? 14.203 0.683 -6.847 1.00 95.81 73 PHE A N 1
ATOM 541 C CA . PHE A 1 73 ? 15.158 0.123 -5.882 1.00 95.81 73 PHE A CA 1
ATOM 542 C C . PHE A 1 73 ? 16.297 1.073 -5.505 1.00 95.81 73 PHE A C 1
ATOM 544 O O . PHE A 1 73 ? 16.805 1.002 -4.389 1.00 95.81 73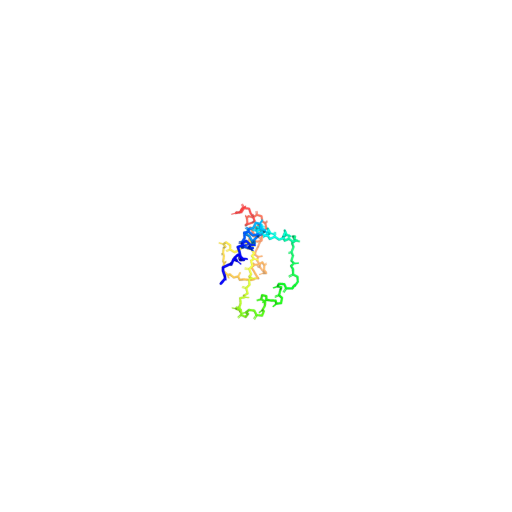 PHE A O 1
ATOM 551 N N . GLU A 1 74 ? 16.717 1.959 -6.408 1.00 96.50 74 GLU A N 1
ATOM 552 C CA . GLU A 1 74 ? 17.908 2.785 -6.194 1.00 96.50 74 GLU A CA 1
ATOM 553 C C . GLU A 1 74 ? 17.567 4.240 -5.878 1.00 96.50 74 GLU A C 1
ATOM 555 O O . GLU A 1 74 ? 18.227 4.865 -5.054 1.00 96.50 74 GLU A O 1
ATOM 560 N N . SER A 1 75 ? 16.568 4.822 -6.537 1.00 95.94 75 SER A N 1
ATOM 561 C CA . SER A 1 75 ? 16.313 6.265 -6.431 1.00 95.94 75 SER A CA 1
ATOM 562 C C . SER A 1 75 ? 15.277 6.597 -5.360 1.00 95.94 75 SER A C 1
ATOM 564 O O . SER A 1 75 ? 15.546 7.423 -4.494 1.00 95.94 75 SER A O 1
ATOM 5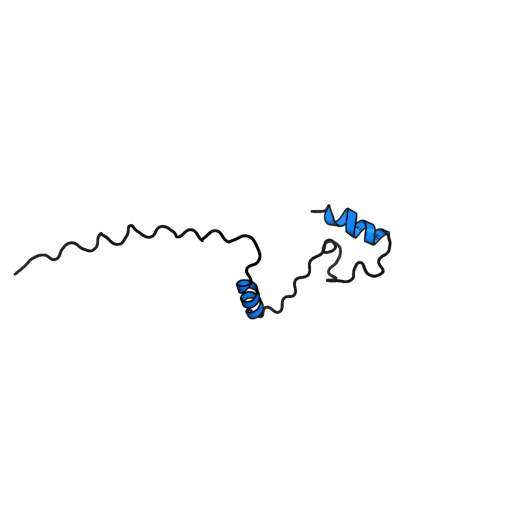66 N N . LEU A 1 76 ? 14.111 5.945 -5.393 1.00 94.69 76 LEU A N 1
ATOM 567 C CA . LEU A 1 76 ? 12.985 6.244 -4.497 1.00 94.69 76 LEU A CA 1
ATOM 568 C C . LEU A 1 76 ? 13.271 6.034 -2.998 1.00 94.69 76 LEU A C 1
ATOM 570 O O . LEU A 1 76 ? 12.724 6.792 -2.203 1.00 94.69 76 LEU A O 1
ATOM 574 N N . PRO A 1 77 ? 14.113 5.076 -2.564 1.00 94.94 77 PRO A N 1
ATOM 575 C CA . PRO A 1 77 ? 14.436 4.936 -1.144 1.00 94.94 77 PRO A CA 1
ATOM 576 C C . PRO A 1 77 ? 15.341 6.050 -0.605 1.00 94.94 77 PRO A C 1
ATOM 578 O O . PRO A 1 77 ? 15.438 6.207 0.605 1.00 94.94 77 PRO A O 1
ATOM 581 N N . ARG A 1 78 ? 16.026 6.796 -1.482 1.00 94.94 78 ARG A N 1
ATOM 582 C CA . ARG A 1 78 ? 17.004 7.834 -1.106 1.00 94.94 78 ARG A CA 1
ATOM 583 C C . ARG A 1 78 ? 16.410 9.238 -1.020 1.00 94.94 78 ARG A C 1
ATOM 585 O O . ARG A 1 78 ? 17.146 10.187 -0.775 1.00 94.94 78 ARG A O 1
ATOM 592 N N . SER A 1 79 ? 15.120 9.398 -1.289 1.00 85.12 79 SER A N 1
ATOM 593 C CA . SER A 1 79 ? 14.441 10.695 -1.234 1.00 85.12 79 SER A CA 1
ATOM 594 C C . SER A 1 79 ? 13.818 11.002 0.135 1.00 85.12 79 SER A C 1
ATOM 596 O O . SER A 1 79 ? 13.010 11.925 0.232 1.00 85.12 79 SER A O 1
ATOM 598 N N . TRP A 1 80 ? 14.227 10.266 1.176 1.00 75.25 80 TRP A N 1
ATOM 599 C CA . TRP A 1 80 ? 13.818 10.420 2.574 1.00 75.25 80 TRP A CA 1
ATOM 600 C C . TRP A 1 80 ? 15.030 10.392 3.503 1.00 75.25 80 TRP A C 1
ATOM 602 O O . TRP A 1 80 ? 15.994 9.660 3.176 1.00 75.25 80 TRP A O 1
#